Protein AF-A0A3M1DNE1-F1 (afdb_monomer)

Sequence (38 aa):
MQHPLVSILINNYNNGPWIEACVRSALEQTYPHVEVIV

Radius of gyration: 10.98 Å; Cα contacts (8 Å, |Δi|>4): 32; chains: 1; bounding box: 23×18×28 Å

Structure (mmCIF, N/CA/C/O backbone):
data_AF-A0A3M1DNE1-F1
#
_entry.id   AF-A0A3M1DNE1-F1
#
loop_
_atom_site.group_PDB
_atom_site.id
_atom_site.type_symbol
_atom_site.label_atom_id
_at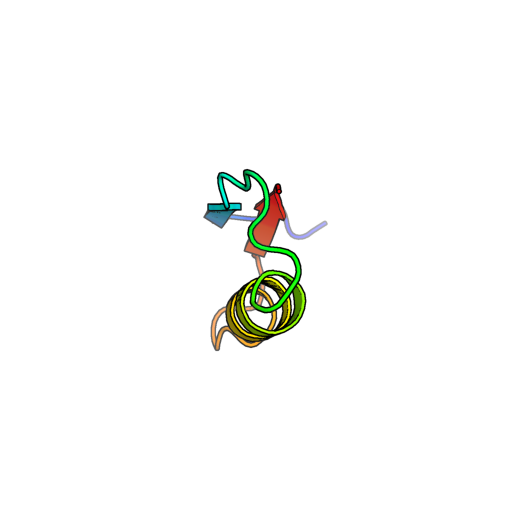om_site.label_alt_id
_atom_site.label_comp_id
_atom_site.label_asym_id
_atom_site.label_entity_id
_atom_site.label_seq_id
_atom_site.pdbx_PDB_ins_code
_atom_site.Cartn_x
_atom_site.Cartn_y
_atom_site.Cartn_z
_atom_site.occupancy
_atom_site.B_iso_or_equiv
_atom_site.auth_seq_id
_atom_site.auth_comp_id
_atom_site.auth_asym_id
_atom_site.auth_atom_id
_atom_site.pdbx_PDB_model_num
ATOM 1 N N . MET A 1 1 ? -14.555 13.437 15.078 1.00 48.81 1 MET A N 1
ATOM 2 C CA . MET A 1 1 ? -13.527 13.191 14.045 1.00 48.81 1 MET A CA 1
ATOM 3 C C . MET A 1 1 ? -12.917 11.837 14.353 1.00 48.81 1 MET A C 1
ATOM 5 O O . MET A 1 1 ? -12.477 11.661 15.480 1.00 48.81 1 MET A O 1
ATOM 9 N N . GLN A 1 2 ? -13.004 10.862 13.445 1.00 68.38 2 GLN A N 1
ATOM 10 C CA . GLN A 1 2 ? -12.348 9.564 13.641 1.00 68.38 2 GLN A CA 1
ATOM 11 C C . GLN A 1 2 ? -10.952 9.665 13.035 1.00 68.38 2 GLN A C 1
ATOM 13 O O . GLN A 1 2 ? -10.825 9.882 11.833 1.00 68.38 2 GLN A O 1
ATOM 18 N N . HIS A 1 3 ? -9.931 9.613 13.885 1.00 75.56 3 HIS A N 1
ATOM 19 C CA . HIS A 1 3 ? -8.540 9.668 13.449 1.00 75.56 3 HIS A CA 1
ATOM 20 C C . HIS A 1 3 ? -8.142 8.324 12.827 1.00 75.56 3 HIS A C 1
ATOM 22 O O . HIS A 1 3 ? -8.605 7.287 13.317 1.00 75.56 3 HIS A O 1
ATOM 28 N N . PRO A 1 4 ? -7.308 8.316 11.771 1.00 78.69 4 PRO A N 1
ATOM 29 C CA . PRO A 1 4 ? -6.720 7.073 11.297 1.00 78.69 4 PRO A CA 1
ATOM 30 C C . PRO A 1 4 ? -5.954 6.428 12.456 1.00 78.69 4 PRO A C 1
ATOM 32 O O . PRO A 1 4 ? -5.192 7.097 13.153 1.00 78.69 4 PRO A O 1
ATOM 35 N N . LEU A 1 5 ? -6.204 5.139 12.702 1.00 91.06 5 LEU A N 1
ATOM 36 C CA . LEU A 1 5 ? -5.438 4.370 13.695 1.00 91.06 5 LEU A CA 1
ATOM 37 C C . LEU A 1 5 ? -4.284 3.604 13.046 1.00 91.06 5 LEU A C 1
ATOM 39 O O . LEU A 1 5 ? -3.408 3.107 13.748 1.00 91.06 5 LEU A O 1
ATOM 43 N N . VAL A 1 6 ? -4.300 3.490 11.717 1.00 96.62 6 VAL A N 1
ATOM 44 C CA . VAL A 1 6 ? -3.311 2.746 10.942 1.00 96.62 6 VAL A CA 1
ATOM 45 C C . VAL A 1 6 ? -2.883 3.582 9.743 1.00 96.62 6 VAL A C 1
ATOM 47 O O . VAL A 1 6 ? -3.724 4.0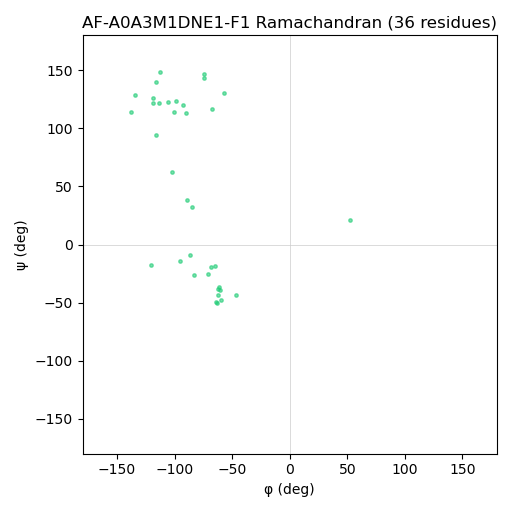24 8.960 1.00 96.62 6 VAL A O 1
ATOM 50 N N . SER A 1 7 ? -1.571 3.739 9.585 1.00 97.31 7 SER A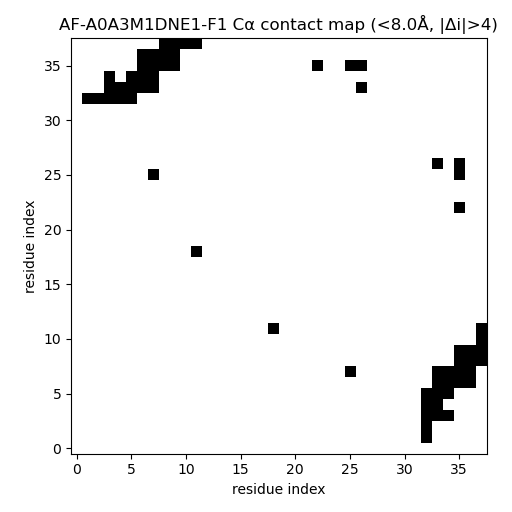 N 1
ATOM 51 C CA . SER A 1 7 ? -0.947 4.350 8.413 1.00 97.31 7 SER A CA 1
ATOM 52 C C . SER A 1 7 ? -0.298 3.258 7.569 1.00 97.31 7 SER A C 1
ATOM 54 O O . SER A 1 7 ? 0.552 2.511 8.055 1.00 97.31 7 SER A O 1
ATOM 56 N N . ILE A 1 8 ? -0.697 3.158 6.304 1.00 97.75 8 ILE A N 1
ATOM 57 C CA . ILE A 1 8 ? -0.129 2.224 5.329 1.00 97.75 8 ILE A CA 1
ATOM 58 C C . ILE A 1 8 ? 0.841 3.012 4.451 1.00 97.75 8 ILE A C 1
ATOM 60 O O . ILE A 1 8 ? 0.425 3.895 3.703 1.00 97.75 8 ILE A O 1
ATOM 64 N N . LEU A 1 9 ? 2.132 2.696 4.548 1.00 98.12 9 LEU A N 1
ATOM 65 C CA . LEU A 1 9 ? 3.182 3.336 3.758 1.00 98.12 9 LEU A CA 1
ATOM 66 C C . LEU A 1 9 ? 3.530 2.453 2.556 1.00 98.12 9 LEU A C 1
ATOM 68 O O . LEU A 1 9 ? 3.907 1.294 2.729 1.00 98.12 9 LEU A O 1
ATOM 72 N N . ILE A 1 10 ? 3.433 3.009 1.350 1.00 97.94 10 ILE A N 1
ATOM 73 C CA . ILE A 1 10 ? 3.728 2.330 0.085 1.00 97.94 10 ILE A CA 1
ATOM 74 C C . ILE A 1 10 ? 4.919 3.028 -0.561 1.00 97.94 10 ILE A C 1
ATOM 76 O O . ILE A 1 10 ? 4.764 3.994 -1.295 1.00 97.94 10 ILE A O 1
ATOM 80 N N . ASN A 1 11 ? 6.130 2.526 -0.331 1.00 96.62 11 ASN A N 1
ATOM 81 C CA . ASN A 1 11 ? 7.301 3.042 -1.028 1.00 96.62 11 ASN A CA 1
ATOM 82 C C . ASN A 1 11 ? 7.223 2.689 -2.522 1.00 96.62 11 ASN A C 1
ATOM 84 O O . ASN A 1 11 ? 7.259 1.520 -2.910 1.00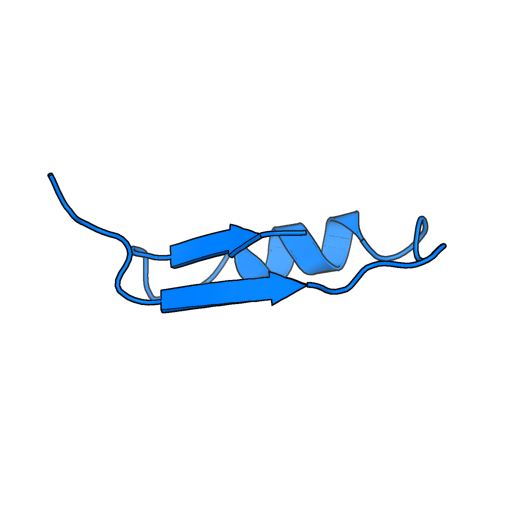 96.62 11 ASN A O 1
ATOM 88 N N . ASN A 1 12 ? 7.152 3.705 -3.377 1.00 96.38 12 ASN A N 1
ATOM 89 C CA . ASN A 1 12 ? 7.012 3.510 -4.814 1.00 96.38 12 ASN A CA 1
ATOM 90 C C . ASN A 1 12 ? 8.200 4.089 -5.595 1.00 96.38 12 ASN A C 1
ATOM 92 O O . ASN A 1 12 ? 8.503 5.275 -5.508 1.00 96.38 12 ASN A O 1
ATOM 96 N N . TYR A 1 13 ? 8.828 3.257 -6.429 1.00 97.06 13 TYR A N 1
ATOM 97 C CA . TYR A 1 13 ? 9.813 3.688 -7.419 1.00 97.06 13 TYR A CA 1
ATOM 98 C C . TYR A 1 13 ? 9.576 2.940 -8.732 1.00 97.06 13 TYR A C 1
ATOM 100 O O . TYR A 1 13 ? 9.723 1.723 -8.784 1.00 97.06 13 TYR A O 1
ATOM 108 N N . ASN A 1 14 ? 9.185 3.666 -9.783 1.00 95.69 14 ASN A N 1
ATOM 109 C CA . ASN A 1 14 ? 8.935 3.144 -11.134 1.00 95.69 14 ASN A CA 1
ATOM 110 C C . ASN A 1 14 ? 7.965 1.938 -11.241 1.00 95.69 14 ASN A C 1
ATOM 112 O O . ASN A 1 14 ? 7.943 1.272 -12.273 1.00 95.69 14 ASN A O 1
ATOM 116 N N . ASN A 1 15 ? 7.090 1.696 -10.255 1.00 95.19 15 ASN A N 1
ATOM 117 C CA . ASN A 1 15 ? 6.093 0.610 -10.291 1.00 95.19 15 ASN A CA 1
ATOM 118 C C . ASN A 1 15 ? 4.758 1.036 -10.930 1.00 95.19 15 ASN A C 1
ATOM 120 O O . ASN A 1 15 ? 3.685 0.624 -10.486 1.00 95.19 15 ASN A O 1
ATOM 124 N N . GLY A 1 16 ? 4.810 1.854 -11.986 1.00 95.75 16 GLY A N 1
ATOM 125 C CA . GLY A 1 16 ? 3.626 2.376 -12.685 1.00 95.75 16 GLY A CA 1
ATOM 126 C C . GLY A 1 16 ? 2.548 1.322 -13.000 1.00 95.75 16 GLY A C 1
ATOM 127 O O . GLY A 1 16 ? 1.381 1.580 -12.718 1.00 95.75 16 GLY A O 1
ATOM 128 N N . PRO A 1 17 ? 2.900 0.115 -13.488 1.00 97.56 17 PRO A N 1
ATOM 129 C CA . PRO A 1 17 ? 1.914 -0.928 -13.781 1.00 97.56 17 PRO A CA 1
ATOM 130 C C . PRO A 1 17 ? 1.154 -1.489 -12.567 1.00 97.56 17 PRO A C 1
ATOM 132 O O . PRO A 1 17 ? 0.119 -2.122 -12.752 1.00 97.56 17 PRO A O 1
ATOM 135 N N . TRP A 1 18 ? 1.658 -1.310 -11.341 1.00 97.06 18 TRP A N 1
ATOM 136 C CA . TRP A 1 18 ? 1.120 -1.975 -10.143 1.00 97.06 18 TRP A CA 1
ATOM 137 C C . TRP A 1 18 ? 0.637 -1.014 -9.063 1.00 97.06 18 TRP A C 1
ATOM 139 O O . TRP A 1 18 ? -0.118 -1.428 -8.182 1.00 97.06 18 TRP A O 1
ATOM 149 N N . ILE A 1 19 ? 1.050 0.254 -9.117 1.00 97.44 19 ILE A N 1
ATOM 150 C CA . ILE A 1 19 ? 0.761 1.212 -8.049 1.00 97.44 19 ILE A CA 1
ATOM 151 C C . ILE A 1 19 ? -0.743 1.428 -7.853 1.00 97.44 19 ILE A C 1
ATOM 153 O O . ILE A 1 19 ? -1.202 1.499 -6.718 1.00 97.44 19 ILE A O 1
ATOM 157 N N . GLU A 1 20 ? -1.534 1.428 -8.928 1.00 97.88 20 GLU A N 1
ATOM 158 C CA . GLU A 1 20 ? -2.990 1.563 -8.821 1.00 97.88 20 GLU A CA 1
ATOM 159 C C . GLU A 1 20 ? -3.620 0.378 -8.077 1.00 97.88 20 GLU A C 1
ATOM 161 O O . GLU A 1 20 ? -4.396 0.571 -7.142 1.00 97.88 20 GLU A O 1
ATOM 166 N N . ALA A 1 21 ? -3.267 -0.850 -8.464 1.00 98.44 21 ALA A N 1
ATOM 167 C CA . ALA A 1 21 ? -3.788 -2.056 -7.826 1.00 98.44 21 ALA A CA 1
ATOM 168 C C . ALA A 1 21 ? -3.376 -2.133 -6.346 1.00 98.44 21 ALA A C 1
ATOM 170 O O . ALA A 1 21 ? -4.183 -2.511 -5.498 1.00 98.44 21 ALA A O 1
ATOM 171 N N . CYS A 1 22 ? -2.146 -1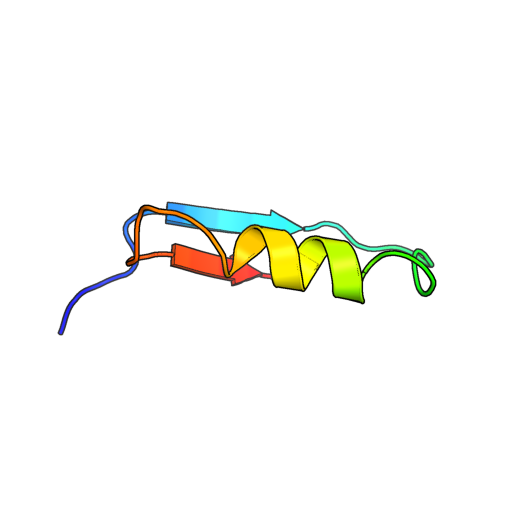.718 -6.027 1.00 98.12 22 CYS A N 1
ATOM 172 C CA . CYS A 1 22 ? -1.640 -1.652 -4.659 1.00 98.12 22 CYS A CA 1
ATOM 173 C C . CYS A 1 22 ? -2.430 -0.649 -3.803 1.00 98.12 22 CYS A C 1
ATOM 175 O O . CYS A 1 22 ? -2.929 -1.015 -2.739 1.00 98.12 22 CYS A O 1
ATOM 177 N N . VAL A 1 23 ? -2.616 0.583 -4.291 1.00 98.12 23 VAL A N 1
ATOM 178 C CA . VAL A 1 23 ? -3.395 1.615 -3.586 1.00 98.12 23 VAL A CA 1
ATOM 179 C C . VAL A 1 23 ? -4.849 1.180 -3.413 1.00 98.12 23 VAL A C 1
ATOM 181 O O . VAL A 1 23 ? -5.400 1.312 -2.323 1.00 98.12 23 VAL A O 1
ATOM 184 N N . ARG A 1 24 ? -5.466 0.599 -4.449 1.00 98.25 24 ARG A N 1
ATOM 185 C CA . ARG A 1 24 ? -6.842 0.088 -4.385 1.00 98.25 24 ARG A CA 1
ATOM 186 C C . ARG A 1 24 ? -6.992 -0.986 -3.308 1.00 98.25 24 ARG A C 1
ATOM 188 O O . ARG A 1 24 ? -7.869 -0.873 -2.459 1.00 98.25 24 ARG A O 1
ATOM 195 N N . SER A 1 25 ? -6.078 -1.953 -3.272 1.00 98.06 25 SER A N 1
ATOM 196 C CA . SER A 1 25 ? -6.057 -2.981 -2.229 1.00 98.06 25 SER A CA 1
ATOM 197 C C . SER A 1 25 ? -5.884 -2.394 -0.823 1.00 98.06 25 SER A C 1
ATOM 199 O O . SER A 1 25 ? -6.511 -2.882 0.116 1.00 98.06 25 SER A O 1
ATOM 201 N N . ALA A 1 26 ? -5.051 -1.362 -0.656 1.00 97.75 26 ALA A N 1
ATOM 202 C CA . ALA A 1 26 ? -4.828 -0.711 0.636 1.00 97.75 26 ALA A CA 1
ATOM 203 C C . ALA A 1 26 ? -6.036 0.112 1.118 1.00 97.75 26 ALA A C 1
ATOM 205 O O . ALA A 1 26 ? -6.207 0.290 2.320 1.00 97.75 26 ALA A O 1
ATOM 206 N N . LEU A 1 27 ? -6.883 0.595 0.207 1.00 96.50 27 LEU A N 1
ATOM 207 C CA . LEU A 1 27 ? -8.125 1.300 0.540 1.00 96.50 27 LEU A CA 1
ATOM 208 C C . LEU A 1 27 ? -9.288 0.338 0.838 1.00 96.50 27 LEU A C 1
ATOM 210 O O . LEU A 1 27 ? -10.185 0.682 1.602 1.00 96.50 27 LEU A O 1
ATOM 214 N N . GLU A 1 28 ? -9.267 -0.875 0.285 1.00 97.44 28 GLU A N 1
ATOM 215 C CA . GLU A 1 28 ? -10.311 -1.902 0.442 1.00 97.44 28 GLU A CA 1
ATOM 216 C C . GLU A 1 28 ? -10.142 -2.767 1.711 1.00 97.44 28 GLU A C 1
ATOM 218 O O . GLU A 1 28 ? -10.489 -3.949 1.743 1.00 97.44 28 GLU A O 1
ATOM 223 N N . GLN A 1 29 ? -9.602 -2.194 2.787 1.00 96.88 29 GLN A N 1
ATOM 224 C CA . GLN A 1 29 ? -9.453 -2.898 4.061 1.00 96.88 29 GLN A CA 1
ATOM 225 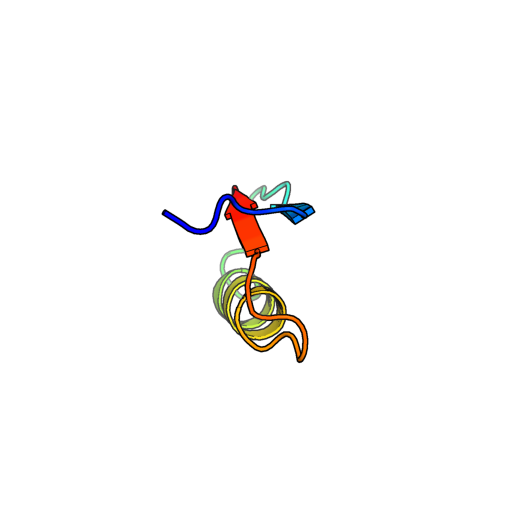C C . GLN A 1 29 ? -10.801 -3.043 4.776 1.00 96.88 29 GLN A C 1
ATOM 227 O O . GLN A 1 29 ? -11.649 -2.155 4.746 1.00 96.88 29 GLN A O 1
ATOM 232 N N . THR A 1 30 ? -10.986 -4.150 5.500 1.00 96.62 30 THR A N 1
ATOM 233 C CA . THR A 1 30 ? -12.177 -4.355 6.347 1.00 96.62 30 THR A CA 1
ATOM 234 C C . THR A 1 30 ? -12.203 -3.416 7.554 1.00 96.62 30 THR A C 1
ATOM 236 O O . THR A 1 30 ? -13.262 -3.179 8.135 1.00 96.62 30 THR A O 1
ATOM 239 N N . TYR A 1 31 ? -11.046 -2.859 7.921 1.00 94.25 31 TYR A N 1
ATOM 240 C CA . TYR A 1 31 ? -10.918 -1.809 8.918 1.00 94.25 31 TYR A CA 1
ATOM 241 C C . TYR A 1 31 ? -10.958 -0.419 8.251 1.00 94.25 31 TYR A C 1
ATOM 243 O O . TYR A 1 31 ? -10.088 -0.123 7.434 1.00 94.25 31 TYR A O 1
ATOM 251 N N . PRO A 1 32 ? -11.916 0.462 8.597 1.00 90.00 32 PRO A N 1
ATOM 252 C CA . PRO A 1 32 ? -12.186 1.675 7.818 1.00 90.00 32 PRO A CA 1
ATOM 253 C C . PRO A 1 32 ? -11.325 2.896 8.183 1.00 90.00 32 PRO A C 1
ATOM 255 O O . PRO A 1 32 ? -11.394 3.911 7.495 1.00 90.00 32 PRO A O 1
ATOM 258 N N . HIS A 1 33 ? -10.546 2.856 9.270 1.00 95.06 33 HIS A N 1
ATOM 259 C CA . HIS A 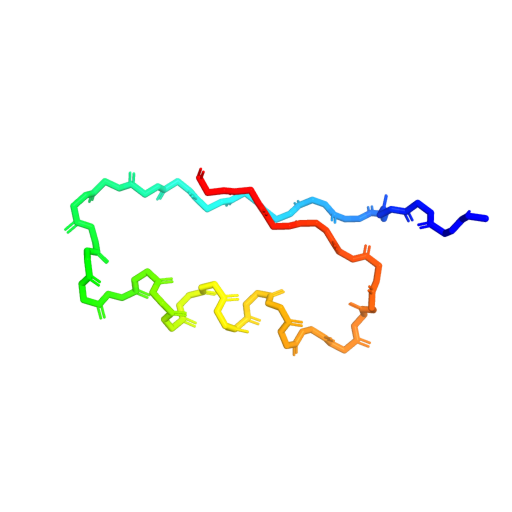1 33 ? -9.794 4.024 9.761 1.00 95.06 33 HIS A CA 1
ATOM 260 C C . HIS A 1 33 ? -8.316 3.947 9.380 1.00 95.06 33 HIS A C 1
ATOM 262 O O . HIS A 1 33 ? -7.441 3.872 10.250 1.00 95.06 33 HIS A O 1
ATOM 268 N N . VAL A 1 34 ? -8.070 3.952 8.070 1.00 95.69 34 VAL A N 1
ATOM 269 C CA . VAL A 1 34 ? -6.735 3.897 7.468 1.00 95.69 34 VAL A CA 1
ATOM 270 C C . VAL A 1 34 ? -6.385 5.204 6.761 1.00 95.69 34 VAL A C 1
ATOM 272 O O . VAL A 1 34 ? -7.254 5.875 6.205 1.00 95.69 34 VAL A O 1
ATOM 275 N N . GLU A 1 35 ? -5.101 5.542 6.746 1.00 96.94 35 GLU A N 1
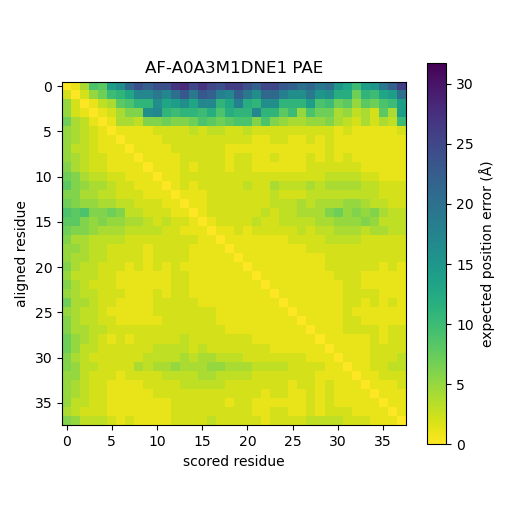ATOM 276 C CA . GLU A 1 35 ? -4.515 6.489 5.796 1.00 96.94 35 GLU A CA 1
ATOM 277 C C . GLU A 1 35 ? -3.488 5.761 4.920 1.00 96.94 35 GLU A C 1
ATOM 279 O O . GLU A 1 35 ? -2.745 4.906 5.404 1.00 96.94 35 GLU A O 1
ATOM 284 N N . VAL A 1 36 ? -3.460 6.076 3.625 1.00 97.44 36 VAL A N 1
ATOM 285 C CA . VAL A 1 36 ? -2.521 5.485 2.660 1.00 97.44 36 VAL A CA 1
ATOM 286 C C . VAL A 1 36 ? -1.577 6.581 2.182 1.00 97.44 36 VAL A C 1
ATOM 288 O O . VAL A 1 36 ? -2.029 7.594 1.650 1.00 97.44 36 VAL A O 1
ATOM 291 N N . ILE A 1 37 ? -0.277 6.379 2.384 1.00 97.75 37 ILE A N 1
ATOM 292 C CA . ILE A 1 37 ? 0.790 7.324 2.039 1.00 97.75 37 ILE A CA 1
ATOM 293 C C . ILE A 1 37 ? 1.704 6.640 1.023 1.00 97.75 37 ILE A C 1
ATOM 295 O O . ILE A 1 37 ? 2.242 5.569 1.306 1.00 97.75 37 ILE A O 1
ATOM 299 N N . VAL A 1 38 ? 1.857 7.251 -0.152 1.00 95.94 38 VAL A N 1
ATOM 300 C CA . VAL A 1 38 ? 2.631 6.729 -1.292 1.00 95.94 38 VAL A CA 1
ATOM 301 C C . VAL A 1 38 ? 3.861 7.592 -1.535 1.00 95.94 38 VAL A C 1
ATOM 303 O O . VAL A 1 38 ? 3.682 8.830 -1.566 1.00 95.94 38 VAL A O 1
#

Solvent-accessible surface area (backbone atoms only — not comparable to full-atom values): 2594 Å² total; per-residue (Å²): 133,87,69,61,82,42,78,46,78,45,92,78,77,92,47,74,96,48,50,63,62,52,52,51,56,6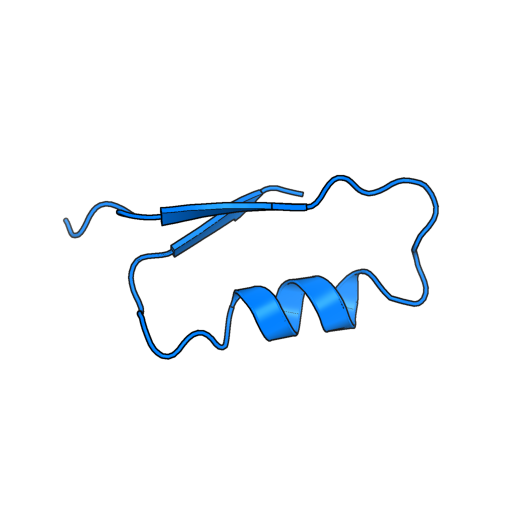9,68,68,45,94,66,84,48,60,42,81,47,110

Foldseek 3Di:
DQAQPEEAEDDDDPPVVCVVVVVVVQCPDPDNRYDYHD

Mean predicted aligned error: 3.28 Å

Secondary structure (DSSP, 8-state):
----SEEEE---SS-HHHHHHHHHHHHS-SS--EEEE-

pLDDT: mean 93.58, std 9.75, range [48.81, 98.44]